Protein AF-A0A3D2QZT6-F1 (afdb_monomer_lite)

Structure (mmCIF, N/CA/C/O backbone):
data_AF-A0A3D2QZT6-F1
#
_entry.id   AF-A0A3D2QZT6-F1
#
loop_
_atom_site.group_PDB
_atom_site.id
_atom_site.type_symbol
_atom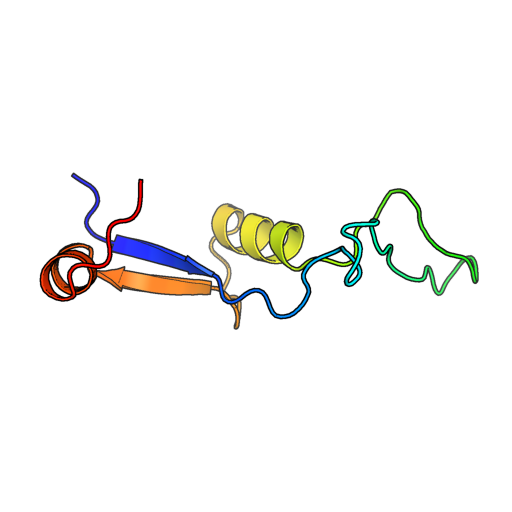_site.label_atom_id
_atom_site.label_alt_id
_atom_site.label_comp_id
_atom_site.label_asym_id
_atom_site.label_entity_id
_atom_site.label_seq_id
_atom_site.pdbx_PDB_ins_code
_atom_site.Cartn_x
_atom_site.Cartn_y
_atom_site.Cartn_z
_atom_site.occupancy
_atom_site.B_iso_or_equiv
_atom_site.auth_seq_id
_atom_site.auth_comp_id
_atom_site.auth_asym_id
_atom_site.auth_atom_id
_atom_site.pdbx_PDB_model_num
ATOM 1 N N . LYS A 1 1 ? -2.682 -1.183 24.500 1.00 68.00 1 LYS A N 1
ATOM 2 C CA . LYS A 1 1 ? -3.953 -1.063 23.747 1.00 68.00 1 LYS A CA 1
ATOM 3 C C . LYS A 1 1 ? -3.720 0.005 22.686 1.00 68.00 1 LYS A C 1
ATOM 5 O O . LYS A 1 1 ? -3.102 1.003 23.028 1.00 68.00 1 LYS A O 1
ATOM 10 N N . GLN A 1 2 ? -4.058 -0.253 21.425 1.00 80.94 2 GLN A N 1
ATOM 11 C CA . GLN A 1 2 ? -3.862 0.696 20.326 1.00 80.94 2 GLN A CA 1
ATOM 12 C C . GLN A 1 2 ? -5.167 1.468 20.114 1.00 80.94 2 GLN A C 1
ATOM 14 O O . GLN A 1 2 ? -6.201 0.841 19.905 1.00 80.94 2 GLN A O 1
ATOM 19 N N . ASP A 1 3 ? -5.126 2.800 20.195 1.00 89.88 3 ASP A N 1
ATOM 20 C CA . ASP A 1 3 ? -6.339 3.634 20.136 1.00 89.88 3 ASP A CA 1
ATOM 21 C C . ASP A 1 3 ? -6.760 3.960 18.698 1.00 89.88 3 ASP A C 1
ATOM 23 O O . ASP A 1 3 ? -7.949 4.099 18.406 1.00 89.88 3 ASP A O 1
ATOM 27 N N . LYS A 1 4 ? -5.787 4.045 17.783 1.00 90.88 4 LYS A N 1
ATOM 28 C CA . LYS A 1 4 ? -5.999 4.326 16.359 1.00 90.88 4 LYS A CA 1
ATOM 29 C C . LYS A 1 4 ? -5.347 3.275 15.478 1.00 90.88 4 LYS A C 1
ATOM 31 O O . LYS A 1 4 ? -4.239 2.831 15.761 1.00 90.88 4 LYS A O 1
ATOM 36 N N . ILE A 1 5 ? -6.002 2.928 14.381 1.00 90.06 5 ILE A N 1
ATOM 37 C CA . ILE A 1 5 ? -5.510 2.009 13.356 1.00 90.06 5 ILE A CA 1
ATOM 38 C C . ILE A 1 5 ? -5.199 2.816 12.098 1.00 90.06 5 ILE A C 1
ATOM 40 O O . ILE A 1 5 ? -6.019 3.626 11.664 1.00 90.06 5 ILE A O 1
ATOM 44 N N . ASN A 1 6 ? -4.012 2.593 11.533 1.00 88.62 6 ASN A N 1
ATOM 45 C CA . ASN A 1 6 ? -3.668 3.095 10.210 1.00 88.62 6 ASN A CA 1
ATOM 46 C C . ASN A 1 6 ? -4.319 2.182 9.167 1.00 88.62 6 ASN A C 1
ATOM 48 O O . ASN A 1 6 ? -4.059 0.980 9.150 1.00 88.62 6 ASN A O 1
ATOM 52 N N . LEU A 1 7 ? -5.155 2.756 8.314 1.00 87.81 7 LEU A N 1
ATOM 53 C CA . LEU A 1 7 ? -5.707 2.106 7.135 1.00 87.81 7 LEU A CA 1
ATOM 54 C C . LEU A 1 7 ? -5.011 2.662 5.902 1.00 87.81 7 LEU A C 1
ATOM 56 O O . LEU A 1 7 ? -4.775 3.868 5.808 1.00 87.81 7 LEU A O 1
ATOM 60 N N . ILE A 1 8 ? -4.699 1.768 4.971 1.00 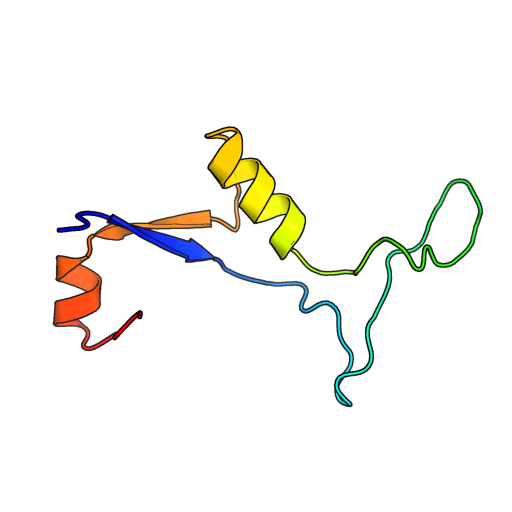88.31 8 ILE A N 1
ATOM 61 C CA . ILE A 1 8 ? -4.009 2.100 3.731 1.00 88.31 8 ILE A CA 1
ATOM 62 C C . ILE A 1 8 ? -4.925 1.731 2.572 1.00 88.31 8 ILE A C 1
ATOM 64 O O . ILE A 1 8 ? -5.391 0.593 2.497 1.00 88.31 8 ILE A O 1
ATOM 68 N N . ALA A 1 9 ? -5.179 2.685 1.683 1.00 87.00 9 ALA A N 1
ATOM 69 C CA . ALA A 1 9 ? -5.793 2.413 0.393 1.00 87.00 9 ALA A CA 1
ATOM 70 C C . ALA A 1 9 ? -4.671 2.195 -0.628 1.00 87.00 9 ALA A C 1
ATOM 72 O O . ALA A 1 9 ? -3.998 3.145 -1.012 1.00 87.00 9 ALA A O 1
ATOM 73 N N . ALA A 1 10 ? -4.431 0.941 -1.010 1.00 85.12 10 ALA A N 1
ATOM 74 C CA . ALA A 1 10 ? -3.509 0.626 -2.096 1.00 85.12 10 ALA A CA 1
ATOM 75 C C . ALA A 1 10 ? -4.260 0.730 -3.429 1.00 85.12 10 ALA A C 1
ATOM 77 O O . ALA A 1 10 ? -5.219 -0.010 -3.657 1.00 85.12 10 ALA A O 1
ATOM 78 N N . GLU A 1 11 ? -3.839 1.651 -4.288 1.00 87.00 11 GLU A N 1
ATOM 79 C CA . GLU A 1 11 ? -4.330 1.781 -5.661 1.00 87.00 11 GLU A CA 1
ATOM 80 C C . GLU A 1 11 ? -3.454 0.970 -6.621 1.00 87.00 11 GLU A C 1
ATOM 82 O O . GLU A 1 11 ? -3.950 0.377 -7.579 1.00 87.00 11 GLU A O 1
ATOM 87 N N . GLN A 1 12 ? -2.153 0.907 -6.331 1.00 90.19 12 GLN A N 1
ATOM 88 C CA . GLN A 1 12 ? -1.154 0.141 -7.061 1.00 90.19 12 GLN A CA 1
ATOM 89 C C . GLN A 1 12 ? -0.699 -1.060 -6.233 1.00 90.19 12 GLN A C 1
ATOM 91 O O . GLN A 1 12 ? -0.236 -0.939 -5.097 1.00 90.19 12 GLN A O 1
ATOM 96 N N . MET A 1 13 ? -0.832 -2.244 -6.829 1.00 89.88 13 MET A N 1
ATOM 97 C CA . MET A 1 13 ? -0.645 -3.526 -6.142 1.00 89.88 13 MET A CA 1
ATOM 98 C C . MET A 1 13 ? 0.753 -4.127 -6.339 1.00 89.88 13 MET A C 1
ATOM 100 O O . MET A 1 13 ? 1.104 -5.086 -5.655 1.00 89.88 13 MET A O 1
ATOM 104 N N . GLY A 1 14 ? 1.541 -3.621 -7.292 1.00 93.56 14 GLY A N 1
ATOM 105 C CA . GLY A 1 14 ? 2.882 -4.137 -7.583 1.00 93.56 14 GLY A CA 1
ATOM 106 C C . GLY A 1 14 ? 2.929 -5.472 -8.318 1.00 93.56 14 GLY A C 1
ATOM 107 O O . GLY A 1 14 ? 4.020 -5.994 -8.522 1.00 93.56 14 GLY A O 1
ATOM 108 N N . HIS A 1 15 ? 1.790 -6.037 -8.730 1.00 94.69 15 HIS A N 1
ATOM 109 C CA . HIS A 1 15 ? 1.735 -7.310 -9.450 1.00 94.69 15 HIS A CA 1
ATOM 110 C C . HIS A 1 15 ? 0.587 -7.377 -10.462 1.00 94.69 15 HIS A C 1
ATOM 112 O O . HIS A 1 15 ? -0.409 -6.661 -10.353 1.00 94.69 15 HIS A O 1
ATOM 118 N N . ASP A 1 16 ? 0.740 -8.243 -11.463 1.00 93.75 16 ASP A N 1
ATOM 119 C CA . ASP A 1 16 ? -0.287 -8.526 -12.461 1.00 93.75 16 ASP A CA 1
ATOM 120 C C . ASP A 1 16 ? -1.325 -9.549 -11.963 1.00 93.75 16 ASP A C 1
ATOM 122 O O . ASP A 1 16 ? -1.241 -10.085 -10.858 1.00 93.75 16 ASP A O 1
ATOM 126 N N . HIS A 1 17 ? -2.314 -9.862 -12.804 1.00 91.75 17 HIS A N 1
ATOM 127 C CA . HIS A 1 17 ? -3.367 -10.834 -12.481 1.00 91.75 17 HIS A CA 1
ATOM 128 C C . HIS A 1 17 ? -2.858 -12.264 -12.219 1.00 91.75 17 HIS A C 1
ATOM 130 O O . HIS A 1 17 ? -3.607 -13.080 -11.685 1.00 91.75 17 HIS A O 1
ATOM 136 N N . ASN A 1 18 ? -1.615 -12.578 -12.597 1.00 95.81 18 ASN A N 1
ATOM 137 C CA . ASN A 1 18 ? -0.962 -13.860 -12.338 1.00 95.81 18 ASN A CA 1
ATOM 138 C C . ASN A 1 18 ? -0.054 -13.813 -11.098 1.00 95.81 18 ASN A C 1
ATOM 140 O O . ASN A 1 18 ? 0.587 -14.814 -10.782 1.00 95.81 18 ASN A O 1
ATOM 144 N N . GLY A 1 19 ? 0.022 -12.672 -10.407 1.00 92.81 19 GLY A N 1
ATOM 145 C CA . GLY A 1 19 ? 0.900 -12.466 -9.258 1.00 92.81 19 GLY A CA 1
ATOM 146 C C . GLY A 1 19 ? 2.357 -12.193 -9.629 1.00 92.81 19 GLY A C 1
ATOM 147 O O . GLY A 1 19 ? 3.218 -12.253 -8.755 1.00 92.81 19 GLY A O 1
ATOM 148 N N . LYS A 1 20 ? 2.659 -11.908 -10.901 1.00 94.88 20 LYS A N 1
ATOM 149 C CA . LYS A 1 20 ? 4.011 -11.529 -11.321 1.00 94.88 20 LYS A CA 1
ATOM 150 C C . LYS A 1 20 ? 4.265 -10.067 -10.979 1.00 94.88 20 LYS A C 1
ATOM 152 O O . LYS A 1 20 ? 3.402 -9.237 -11.261 1.00 94.88 20 LYS A O 1
ATOM 157 N N . GLU A 1 21 ? 5.438 -9.742 -10.434 1.00 95.50 21 GLU A N 1
ATOM 158 C CA . GLU A 1 21 ? 5.754 -8.357 -10.083 1.00 95.50 21 GLU A CA 1
ATOM 159 C C . GLU A 1 21 ? 5.713 -7.427 -11.302 1.00 95.50 21 GLU A C 1
ATOM 161 O O . GLU A 1 21 ? 6.143 -7.774 -12.410 1.00 95.50 21 GLU A O 1
ATOM 166 N N . ILE A 1 22 ? 5.213 -6.216 -11.070 1.00 95.12 22 ILE A N 1
ATOM 167 C CA . ILE A 1 22 ? 5.275 -5.102 -12.004 1.00 95.12 22 ILE A CA 1
ATOM 168 C C . ILE A 1 22 ? 6.211 -4.058 -11.412 1.00 95.12 22 ILE A C 1
ATOM 170 O O . ILE A 1 22 ? 6.107 -3.694 -10.242 1.00 95.12 22 ILE A O 1
ATOM 174 N N . PHE A 1 23 ? 7.114 -3.565 -12.246 1.00 95.19 23 PHE A N 1
ATOM 175 C CA . PHE A 1 23 ? 8.143 -2.612 -11.865 1.00 95.19 23 PHE A CA 1
ATOM 176 C C . PHE A 1 23 ? 7.892 -1.258 -12.522 1.00 95.19 23 PHE A C 1
ATOM 178 O O . PHE A 1 23 ? 7.287 -1.176 -13.596 1.00 95.19 23 PHE A O 1
ATOM 185 N N . ARG A 1 24 ? 8.364 -0.190 -11.881 1.00 92.81 24 ARG A N 1
ATOM 186 C CA . ARG A 1 24 ? 8.225 1.173 -12.391 1.00 92.81 24 ARG A CA 1
ATOM 187 C C . ARG A 1 24 ? 9.123 1.395 -13.607 1.00 92.81 24 ARG A C 1
ATOM 189 O O . ARG A 1 24 ? 10.197 0.810 -13.748 1.00 92.81 24 ARG A O 1
ATOM 196 N N . TRP A 1 25 ? 8.669 2.277 -14.487 1.00 92.88 25 TRP A N 1
ATOM 197 C CA . TRP A 1 25 ? 9.469 2.772 -15.599 1.00 92.88 25 TRP A CA 1
ATOM 198 C C . TRP A 1 25 ? 10.454 3.837 -15.105 1.00 92.88 25 TRP A C 1
ATOM 200 O O . TRP A 1 25 ? 10.053 4.789 -14.435 1.00 92.88 25 TRP A O 1
ATOM 210 N N . ASN A 1 26 ? 11.732 3.694 -15.447 1.00 93.44 26 ASN A N 1
ATOM 211 C CA . ASN A 1 26 ? 12.758 4.700 -15.211 1.00 93.44 26 ASN A CA 1
ATOM 212 C C . ASN A 1 26 ? 12.826 5.645 -16.415 1.00 93.44 26 ASN A C 1
ATOM 214 O O . ASN A 1 26 ? 13.362 5.303 -17.470 1.00 93.44 26 ASN A O 1
ATOM 218 N N . GLU A 1 27 ? 12.304 6.859 -16.252 1.00 93.00 27 GLU A N 1
ATOM 219 C CA . GLU A 1 27 ? 12.302 7.866 -17.318 1.00 93.00 27 GLU A CA 1
ATOM 220 C C . GLU A 1 27 ? 13.711 8.331 -17.719 1.00 93.00 27 GLU A C 1
ATOM 222 O O . GLU A 1 27 ? 13.923 8.697 -18.874 1.00 93.00 27 GLU A O 1
ATOM 227 N N . ASN A 1 28 ? 14.690 8.288 -16.810 1.00 94.00 28 ASN A N 1
ATOM 228 C CA . ASN A 1 28 ? 16.054 8.731 -17.109 1.00 94.00 28 ASN A CA 1
ATOM 229 C C . ASN A 1 28 ? 16.796 7.717 -17.985 1.00 94.00 28 ASN A C 1
ATOM 231 O O . ASN A 1 28 ? 17.506 8.097 -18.914 1.00 94.00 28 ASN A O 1
ATOM 235 N N . GLU A 1 29 ? 16.630 6.428 -17.687 1.00 94.50 29 GLU A N 1
ATOM 236 C CA . GLU A 1 29 ? 17.307 5.335 -18.394 1.00 94.50 29 GLU A CA 1
ATOM 237 C C . GLU A 1 29 ? 16.465 4.722 -19.519 1.00 94.50 29 GLU A C 1
ATOM 239 O O . GLU A 1 29 ? 16.970 3.904 -20.287 1.00 94.50 29 GLU A O 1
ATOM 244 N N . GLN A 1 30 ? 15.196 5.132 -19.637 1.00 94.75 30 GLN A N 1
ATOM 245 C CA . GLN A 1 30 ? 14.237 4.627 -20.622 1.00 94.75 30 GLN A CA 1
ATOM 246 C C . GLN A 1 30 ? 14.120 3.093 -20.574 1.00 94.75 30 GLN A C 1
ATOM 248 O O . GLN A 1 30 ? 14.107 2.412 -21.602 1.00 94.75 30 GLN A O 1
ATOM 253 N N . ASN A 1 31 ? 14.069 2.543 -19.362 1.00 95.81 31 ASN A N 1
ATOM 254 C CA . ASN A 1 31 ? 13.976 1.111 -19.108 1.00 95.81 31 ASN A CA 1
ATOM 255 C C . ASN A 1 31 ? 13.055 0.822 -17.910 1.00 95.81 31 ASN A C 1
ATOM 257 O O . ASN A 1 31 ? 12.554 1.724 -17.242 1.00 95.81 31 ASN A O 1
ATOM 261 N N . ILE A 1 32 ? 12.805 -0.461 -17.655 1.00 93.69 32 ILE A N 1
ATOM 262 C CA . ILE A 1 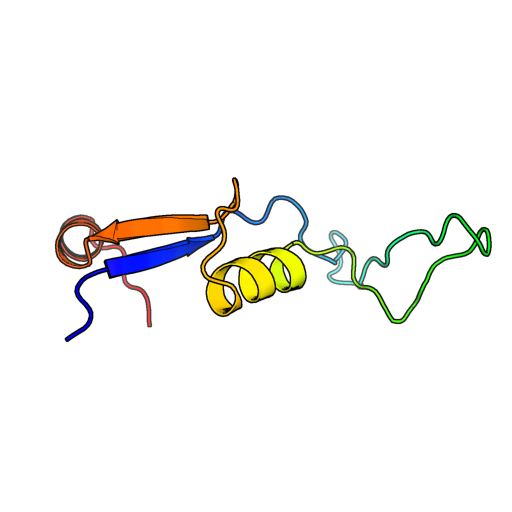32 ? 12.128 -0.915 -16.438 1.00 93.69 32 ILE A CA 1
ATOM 263 C C . ILE A 1 32 ? 13.168 -0.980 -15.314 1.00 93.69 32 ILE A C 1
ATOM 265 O O . ILE A 1 32 ? 14.212 -1.599 -15.514 1.00 93.69 32 ILE A O 1
ATOM 269 N N . ASP A 1 33 ? 12.872 -0.405 -14.144 1.00 94.25 33 ASP A N 1
ATOM 270 C CA . ASP A 1 33 ? 13.736 -0.490 -12.958 1.00 94.25 33 ASP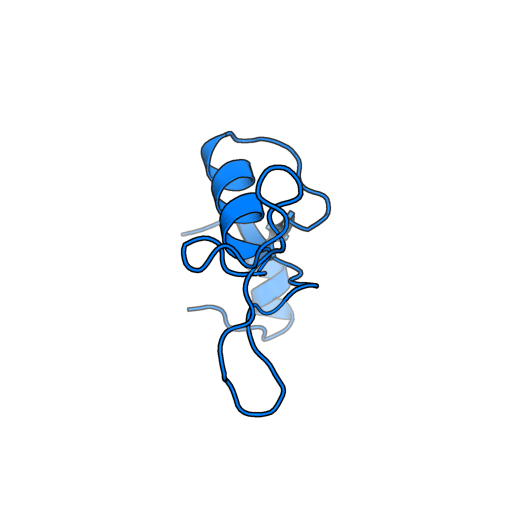 A CA 1
ATOM 271 C C . ASP A 1 33 ? 13.360 -1.707 -12.092 1.00 94.25 33 ASP A C 1
ATOM 273 O O . ASP A 1 33 ? 12.395 -1.640 -11.326 1.00 94.25 33 ASP A O 1
ATOM 277 N N . PRO A 1 34 ? 14.114 -2.821 -12.151 1.00 91.44 34 PRO A N 1
ATOM 278 C CA . PRO A 1 34 ? 13.793 -4.038 -11.407 1.00 91.44 34 PRO A CA 1
ATOM 279 C C . PRO A 1 34 ? 13.936 -3.882 -9.886 1.00 91.44 34 PRO A C 1
ATOM 281 O O . PRO A 1 34 ? 13.575 -4.793 -9.146 1.00 91.44 34 PRO A O 1
AT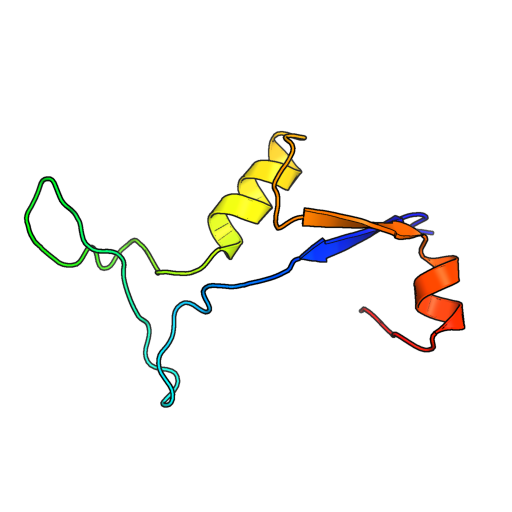OM 284 N N . ASN A 1 35 ? 14.471 -2.759 -9.399 1.00 90.94 35 ASN A N 1
ATOM 285 C CA . ASN A 1 35 ? 14.590 -2.489 -7.968 1.00 90.94 35 ASN A CA 1
ATOM 286 C C . ASN A 1 35 ? 13.386 -1.719 -7.413 1.00 90.94 35 ASN A C 1
ATOM 288 O O . ASN A 1 35 ? 13.322 -1.489 -6.206 1.00 90.94 35 ASN A O 1
ATOM 292 N N . ASN A 1 36 ? 12.450 -1.306 -8.272 1.00 91.06 36 ASN A N 1
ATOM 293 C CA . ASN A 1 36 ? 11.345 -0.438 -7.895 1.00 91.06 36 ASN A CA 1
ATOM 294 C C . ASN A 1 36 ? 10.005 -1.057 -8.295 1.00 91.06 36 ASN A C 1
ATOM 296 O O . ASN A 1 36 ? 9.556 -0.938 -9.436 1.00 91.06 36 ASN A O 1
ATOM 300 N N . ILE A 1 37 ? 9.372 -1.743 -7.342 1.00 94.44 37 ILE A N 1
ATOM 301 C CA . ILE A 1 37 ? 8.044 -2.333 -7.521 1.00 94.44 37 ILE A CA 1
ATOM 302 C C . ILE A 1 37 ? 7.012 -1.212 -7.672 1.00 94.44 37 ILE A C 1
ATOM 304 O O . ILE A 1 37 ? 7.046 -0.191 -6.981 1.00 94.44 37 ILE A O 1
ATOM 308 N N . TRP A 1 38 ? 6.070 -1.399 -8.591 1.00 92.75 38 TRP A N 1
ATOM 309 C CA . TRP A 1 38 ? 4.966 -0.472 -8.797 1.00 92.75 38 TRP A CA 1
ATOM 310 C C . TRP A 1 38 ? 3.840 -0.708 -7.782 1.00 92.75 38 TRP A C 1
ATOM 312 O O . TRP A 1 38 ? 2.725 -1.086 -8.136 1.00 92.75 38 TRP A O 1
ATOM 322 N N . ASP A 1 39 ? 4.156 -0.506 -6.505 1.00 91.31 39 ASP A N 1
ATOM 323 C CA . ASP A 1 39 ? 3.195 -0.482 -5.405 1.00 91.31 39 ASP A CA 1
ATOM 324 C C . ASP A 1 39 ? 3.207 0.868 -4.674 1.00 91.31 39 ASP A C 1
ATOM 326 O O . ASP A 1 39 ? 4.100 1.701 -4.879 1.00 91.31 39 ASP A O 1
ATOM 330 N N . ASP A 1 40 ? 2.198 1.073 -3.828 1.00 88.88 40 ASP A N 1
ATOM 331 C CA . ASP A 1 40 ? 2.064 2.263 -2.975 1.00 88.88 40 ASP A CA 1
ATOM 332 C C . ASP A 1 40 ? 2.625 2.051 -1.558 1.00 88.88 40 ASP A C 1
ATOM 334 O O . ASP A 1 40 ? 2.590 2.950 -0.711 1.00 88.88 40 ASP A O 1
ATOM 338 N N . ILE A 1 41 ? 3.126 0.850 -1.255 1.00 87.88 41 ILE A N 1
ATOM 339 C CA . ILE A 1 41 ? 3.500 0.458 0.107 1.00 87.88 41 ILE A CA 1
ATOM 340 C C . ILE A 1 41 ? 4.691 1.280 0.582 1.00 87.88 41 ILE A C 1
ATOM 342 O O . ILE A 1 41 ? 4.687 1.777 1.711 1.00 87.88 41 ILE A O 1
ATOM 346 N N . SER A 1 42 ? 5.689 1.465 -0.282 1.00 84.62 42 SER A N 1
ATOM 347 C CA . SER A 1 42 ? 6.885 2.249 0.044 1.00 84.62 42 SER A CA 1
ATOM 348 C C . SER A 1 42 ? 6.545 3.706 0.370 1.00 84.62 42 SER A C 1
ATOM 350 O O . SER A 1 42 ? 7.034 4.253 1.364 1.00 84.62 42 SER A O 1
ATOM 352 N N . ASP A 1 43 ? 5.654 4.319 -0.409 1.00 84.69 43 ASP A N 1
ATOM 353 C CA . ASP A 1 43 ? 5.243 5.714 -0.232 1.00 84.69 43 ASP A CA 1
ATOM 354 C C . ASP A 1 43 ? 4.451 5.905 1.062 1.00 84.69 43 ASP A C 1
ATOM 356 O O . ASP A 1 43 ? 4.734 6.808 1.857 1.00 84.69 43 ASP A O 1
ATOM 360 N N . VAL A 1 44 ? 3.506 5.005 1.337 1.00 87.31 44 VAL A N 1
ATOM 361 C CA . VAL A 1 44 ? 2.714 5.049 2.569 1.00 87.31 44 VAL A CA 1
ATOM 362 C C . VAL A 1 44 ? 3.584 4.775 3.794 1.00 87.31 44 VAL A C 1
ATOM 364 O O . VAL A 1 44 ? 3.457 5.457 4.813 1.00 87.31 44 VAL A O 1
ATOM 367 N N . PHE A 1 45 ? 4.516 3.828 3.709 1.00 87.75 45 PHE A N 1
ATOM 368 C CA . PHE A 1 45 ? 5.438 3.539 4.802 1.00 87.75 45 PHE A CA 1
ATOM 369 C C . PHE A 1 45 ? 6.347 4.733 5.115 1.00 87.75 45 PHE A C 1
ATOM 371 O O . PHE A 1 45 ? 6.566 5.067 6.285 1.00 87.75 45 PHE A O 1
ATOM 378 N N . ASN A 1 46 ? 6.824 5.423 4.078 1.00 88.19 46 ASN A N 1
ATOM 379 C CA . ASN A 1 46 ? 7.571 6.664 4.228 1.00 88.19 46 ASN A CA 1
ATOM 380 C C . ASN A 1 46 ? 6.712 7.765 4.855 1.00 88.19 46 ASN A C 1
ATOM 382 O O . ASN A 1 46 ? 7.194 8.454 5.757 1.00 88.19 46 ASN A O 1
ATOM 386 N N . ALA A 1 47 ? 5.443 7.904 4.460 1.00 86.88 47 ALA A N 1
ATOM 387 C CA . ALA A 1 47 ? 4.513 8.859 5.063 1.00 86.88 47 ALA A CA 1
ATOM 388 C C . ALA A 1 47 ? 4.296 8.588 6.562 1.00 86.88 47 ALA A C 1
ATOM 390 O O . ALA A 1 47 ? 4.398 9.510 7.370 1.00 86.88 47 ALA A O 1
ATOM 391 N N . ILE A 1 48 ? 4.111 7.320 6.952 1.00 88.88 48 ILE A N 1
ATOM 392 C CA . ILE A 1 48 ? 4.000 6.911 8.361 1.00 88.88 48 ILE A CA 1
ATOM 393 C C . ILE A 1 48 ? 5.272 7.283 9.133 1.00 88.88 48 ILE A C 1
ATOM 395 O O . ILE A 1 48 ? 5.193 7.911 10.188 1.00 88.88 48 ILE A O 1
ATOM 399 N N . LYS A 1 49 ? 6.453 6.923 8.614 1.00 89.56 49 LYS A N 1
ATOM 400 C CA . LYS A 1 49 ? 7.740 7.192 9.281 1.00 89.56 49 LYS A CA 1
ATOM 401 C C . LYS A 1 49 ? 8.048 8.677 9.420 1.00 89.56 49 LYS A C 1
ATOM 403 O O . LYS A 1 49 ? 8.596 9.096 10.434 1.00 89.56 49 LYS A O 1
ATOM 408 N N . SER A 1 50 ? 7.730 9.454 8.392 1.00 89.38 50 SER A N 1
ATOM 409 C CA . SER A 1 50 ? 7.974 10.898 8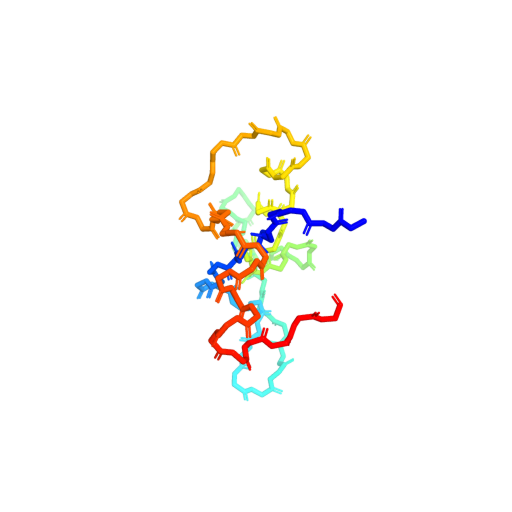.361 1.00 89.38 50 SER A CA 1
ATOM 410 C C . SER A 1 50 ? 6.863 11.711 9.026 1.00 89.38 50 SER A C 1
ATOM 412 O O . SER A 1 50 ? 6.993 12.927 9.136 1.00 89.38 50 SER A O 1
ATOM 414 N N . ASN A 1 51 ? 5.794 11.056 9.498 1.00 83.62 51 ASN A N 1
ATOM 415 C CA . ASN A 1 51 ? 4.588 11.691 10.027 1.00 83.62 51 ASN A CA 1
ATOM 416 C C . ASN A 1 51 ? 3.988 12.727 9.052 1.00 83.62 51 ASN A C 1
ATOM 418 O O . ASN A 1 51 ? 3.440 13.754 9.459 1.00 83.62 51 ASN A O 1
ATOM 422 N N . ASN A 1 52 ? 4.126 12.456 7.753 1.00 84.38 52 ASN A N 1
ATOM 423 C CA . ASN A 1 52 ? 3.600 13.281 6.676 1.00 84.38 52 ASN A CA 1
ATOM 424 C C . ASN A 1 52 ? 2.193 12.826 6.290 1.00 84.38 52 ASN A C 1
ATOM 426 O O . ASN A 1 52 ? 1.809 11.670 6.467 1.00 84.38 52 ASN A O 1
ATOM 430 N N . LYS A 1 53 ? 1.417 13.752 5.721 1.00 76.81 53 LYS A N 1
ATOM 431 C CA . LYS A 1 53 ? 0.117 13.416 5.138 1.00 76.81 53 LYS A CA 1
ATOM 432 C C . LYS A 1 53 ? 0.327 12.630 3.844 1.00 76.81 53 LYS A C 1
ATOM 434 O O . LYS A 1 53 ? 1.129 13.035 3.009 1.00 76.81 53 LYS A O 1
ATOM 439 N N . SER A 1 54 ? -0.427 11.551 3.684 1.00 83.44 54 SER A N 1
ATOM 440 C CA . SER A 1 54 ? -0.593 10.828 2.425 1.00 83.44 54 SER A CA 1
ATOM 441 C C . SER A 1 54 ? -2.086 10.712 2.150 1.00 83.44 54 SER A C 1
ATOM 443 O O . SER A 1 54 ? -2.862 10.499 3.082 1.00 83.44 54 SER A O 1
ATOM 445 N N . GLU A 1 55 ? -2.487 10.877 0.891 1.00 84.44 55 GLU A N 1
ATOM 446 C CA . GLU A 1 55 ? -3.884 10.716 0.467 1.00 84.44 55 GLU A CA 1
ATOM 447 C C . GLU A 1 55 ? -4.369 9.273 0.650 1.00 84.44 55 GLU A C 1
ATOM 449 O O . GLU A 1 55 ? -5.554 9.049 0.863 1.00 84.44 55 GLU A O 1
ATOM 454 N N . ASN A 1 56 ? -3.435 8.320 0.685 1.00 86.38 56 ASN A N 1
ATOM 455 C CA . ASN A 1 56 ? -3.702 6.889 0.793 1.00 86.38 56 ASN A CA 1
ATOM 456 C C . ASN A 1 56 ? -3.598 6.361 2.232 1.00 86.38 56 ASN A C 1
ATOM 458 O O . ASN A 1 56 ? -3.735 5.158 2.453 1.00 86.38 56 ASN A O 1
ATOM 462 N N . LEU A 1 57 ? -3.345 7.232 3.217 1.00 89.25 57 LEU A N 1
ATOM 463 C CA . LEU A 1 57 ? -3.190 6.872 4.628 1.00 89.25 57 LEU A CA 1
ATOM 464 C C . LEU A 1 57 ? -4.267 7.539 5.485 1.00 89.25 57 LEU A C 1
ATOM 466 O O . LEU A 1 57 ? -4.321 8.762 5.614 1.00 89.25 57 LEU A O 1
ATOM 470 N N . PHE A 1 58 ? -5.059 6.720 6.173 1.00 89.25 58 PHE A N 1
ATOM 471 C CA . PHE A 1 58 ? -6.132 7.177 7.051 1.00 89.25 58 PHE A CA 1
ATOM 472 C C . PHE A 1 58 ? -5.952 6.622 8.456 1.00 89.25 58 PHE A C 1
ATOM 474 O O . PHE A 1 58 ? -5.438 5.522 8.648 1.00 89.25 58 PHE A O 1
ATOM 481 N N . GLN A 1 59 ? -6.418 7.369 9.452 1.00 90.44 59 GLN A N 1
ATOM 482 C CA . GLN A 1 59 ? -6.466 6.899 10.831 1.00 90.44 59 GLN A CA 1
ATOM 483 C C . GLN A 1 59 ? -7.904 6.794 11.301 1.00 90.44 59 GLN A C 1
ATOM 485 O O . GLN A 1 59 ? -8.652 7.768 11.240 1.00 90.44 59 GLN A O 1
ATOM 490 N N . ILE A 1 60 ? -8.260 5.627 11.822 1.00 91.50 60 ILE A N 1
ATOM 491 C CA . ILE A 1 60 ? -9.582 5.341 12.375 1.00 91.50 60 ILE A CA 1
ATOM 492 C C . ILE A 1 60 ? -9.452 4.881 13.826 1.00 91.50 60 ILE A C 1
ATOM 494 O O . ILE A 1 60 ? -8.439 4.296 14.208 1.00 91.50 60 ILE A O 1
ATOM 498 N N . ASN A 1 61 ? -10.463 5.141 14.651 1.00 93.50 61 ASN A N 1
ATOM 499 C CA . ASN A 1 61 ? -10.462 4.674 16.034 1.00 93.50 61 ASN A CA 1
ATOM 500 C C . ASN A 1 61 ? -10.608 3.147 16.084 1.00 93.50 61 ASN A C 1
ATOM 502 O O . ASN A 1 61 ? -11.461 2.572 15.407 1.00 93.50 61 ASN A O 1
ATOM 506 N N . ALA A 1 62 ? -9.814 2.492 16.930 1.00 91.50 62 ALA A N 1
ATOM 507 C CA . ALA A 1 62 ? -9.833 1.037 17.067 1.00 91.50 62 ALA A CA 1
ATOM 508 C C . ALA A 1 62 ? -11.201 0.507 17.536 1.00 91.50 62 ALA A C 1
ATOM 510 O O . ALA A 1 62 ? -11.638 -0.556 17.100 1.00 91.50 62 ALA A O 1
ATOM 511 N N . GLU A 1 63 ? -11.913 1.265 18.375 1.00 91.69 63 GLU A N 1
ATOM 512 C CA . GLU A 1 63 ? -13.261 0.910 18.840 1.00 91.69 63 GLU A CA 1
ATOM 513 C C . GLU A 1 63 ? -14.290 0.904 17.703 1.00 91.69 63 GLU A C 1
ATOM 515 O O . GLU A 1 63 ? -15.150 0.027 17.658 1.00 91.69 63 GLU A O 1
ATOM 520 N N . GLU A 1 64 ? -14.174 1.834 16.749 1.00 91.50 64 GLU A N 1
ATOM 521 C CA . GLU A 1 64 ? -15.058 1.885 15.582 1.00 91.50 64 GLU A CA 1
ATOM 522 C C . GLU A 1 64 ? -14.862 0.648 14.699 1.00 91.50 64 GLU A C 1
ATOM 524 O O . GLU A 1 64 ? -15.831 -0.024 14.342 1.00 91.50 64 GLU A O 1
ATOM 529 N N . VAL A 1 65 ? -13.605 0.315 14.403 1.00 90.56 65 VAL A N 1
ATOM 530 C CA . VAL A 1 65 ? -13.217 -0.866 13.618 1.00 90.56 65 VAL A CA 1
ATOM 531 C C . VAL A 1 65 ? -13.729 -2.149 14.283 1.00 90.56 65 VAL A C 1
ATOM 533 O O . VAL A 1 65 ? -14.379 -2.967 13.628 1.00 90.56 65 VAL A O 1
ATOM 536 N N . PHE A 1 66 ? -13.551 -2.271 15.602 1.00 89.62 66 PHE A N 1
ATOM 537 C CA . PHE A 1 66 ? -14.052 -3.408 16.375 1.00 89.62 66 PHE A CA 1
ATOM 538 C C . PHE A 1 66 ? -15.585 -3.499 16.364 1.00 89.62 66 PHE A C 1
ATOM 540 O O . PHE A 1 66 ? -16.133 -4.575 16.137 1.00 89.62 66 PHE A O 1
ATOM 547 N N . SER A 1 67 ? -16.297 -2.377 16.536 1.00 92.81 67 SER A N 1
ATOM 548 C CA . SER A 1 67 ? -17.769 -2.350 16.490 1.00 92.81 67 SER A CA 1
ATOM 549 C C . SER A 1 67 ? -18.343 -2.769 15.132 1.00 92.81 67 SER A C 1
ATOM 551 O O . SER A 1 67 ? -19.445 -3.309 15.062 1.00 92.81 67 SER A O 1
ATOM 553 N N . LYS A 1 68 ? -17.573 -2.566 14.055 1.00 92.06 68 LYS A N 1
ATOM 554 C CA . LYS A 1 68 ? -17.897 -2.992 12.687 1.00 92.06 68 LYS A CA 1
ATOM 555 C C . LYS A 1 68 ? -17.496 -4.444 12.400 1.00 92.06 68 LYS A C 1
ATOM 557 O O . LYS A 1 68 ? -17.649 -4.897 11.270 1.00 92.06 68 LYS A O 1
ATOM 562 N N . ASN A 1 69 ? -16.992 -5.168 13.404 1.00 91.19 69 ASN A N 1
ATOM 563 C CA . ASN A 1 69 ? -16.462 -6.526 13.285 1.00 91.19 69 ASN A CA 1
ATOM 564 C C . ASN A 1 69 ? -15.348 -6.647 12.227 1.00 91.19 69 ASN A C 1
ATOM 566 O O . ASN A 1 69 ? -15.178 -7.688 11.593 1.00 91.19 69 ASN A O 1
ATOM 570 N N . ILE A 1 70 ? -14.596 -5.564 12.023 1.00 84.81 70 ILE A N 1
ATOM 571 C CA . ILE A 1 70 ? -13.398 -5.557 11.191 1.00 84.81 70 ILE A CA 1
ATOM 572 C C . ILE A 1 70 ? -12.250 -5.943 12.120 1.00 84.81 70 ILE A C 1
ATOM 574 O O . ILE A 1 70 ? -11.909 -5.211 13.044 1.00 84.81 70 ILE A O 1
ATOM 578 N N . LEU A 1 71 ? -11.693 -7.133 11.922 1.00 82.62 71 LEU A N 1
ATOM 579 C CA . LEU A 1 71 ? -10.630 -7.663 12.770 1.00 82.62 71 LEU A CA 1
ATOM 580 C C . LEU A 1 71 ? -9.302 -7.510 12.036 1.00 82.62 71 LEU A C 1
ATOM 582 O O . LEU A 1 71 ? -9.108 -8.090 10.970 1.00 82.62 71 LEU A O 1
ATOM 586 N N . VAL A 1 72 ? -8.415 -6.702 12.607 1.00 73.69 72 VAL A N 1
ATOM 587 C CA . VAL A 1 72 ? -7.069 -6.447 12.085 1.00 73.69 72 VAL A CA 1
ATOM 588 C C . VAL A 1 72 ? -6.072 -7.098 13.058 1.00 73.69 72 VAL A C 1
ATOM 590 O O . VAL A 1 72 ? -6.260 -6.904 14.263 1.00 73.69 72 VAL A O 1
ATOM 593 N N . PRO A 1 73 ? -5.098 -7.904 12.587 1.00 68.31 73 PRO A N 1
ATOM 594 C CA . PRO A 1 73 ? -4.121 -8.592 13.441 1.00 68.31 73 PRO A CA 1
ATOM 595 C C . PRO A 1 73 ? -3.253 -7.660 14.292 1.00 68.31 73 PRO A C 1
ATOM 597 O O . PRO A 1 73 ? -2.969 -6.529 13.834 1.00 68.31 73 PRO A O 1
#

Radius of gyration: 15.95 Å; chains: 1; bounding box: 35×27×44 Å

pLDDT: mean 89.25, std 5.55, range [68.0, 95.81]

Secondary structure (DSSP, 8-state):
--SEEEEE--S-BSB-TTS-B-EEEETTTTEEEEEEESBSHHHHHHHHHHT---TTEEEEEHHHHHHTT----

Sequence (73 aa):
KQDKINLIAAEQMGHDHNGKEIFRWNENEQNIDPNNIWDDISDVFNAIKSNNKSENLFQINAEEVFSKNILVP

Foldseek 3Di:
DDFKDKAFDKPWDQADPVRHGDFDQDPVVRGGDPVGGRICPVVVVVCVVVVHDDPGIDIDTPVVCVVVVNDDD